Protein AF-A0A0F4K085-F1 (afdb_monomer)

Mean predicted aligned error: 16.05 Å

Organism: NCBI:txid68223

Structure (mmCIF, N/CA/C/O backbone):
data_AF-A0A0F4K085-F1
#
_entry.id   AF-A0A0F4K085-F1
#
loop_
_atom_site.group_PDB
_atom_site.id
_atom_site.type_symbol
_atom_site.label_atom_id
_atom_site.label_alt_id
_atom_site.label_comp_id
_atom_site.label_asym_id
_atom_site.label_entity_id
_atom_site.label_seq_id
_atom_site.pdbx_PDB_ins_code
_atom_site.Cartn_x
_atom_site.Cartn_y
_atom_site.Cartn_z
_atom_site.occupancy
_atom_site.B_iso_or_equiv
_atom_site.auth_seq_id
_atom_site.auth_comp_id
_atom_site.auth_asym_id
_atom_site.auth_atom_id
_atom_site.pdbx_PDB_model_num
ATOM 1 N N . MET A 1 1 ? 5.355 41.081 -6.401 1.00 48.91 1 MET A N 1
ATOM 2 C CA . MET A 1 1 ? 6.122 41.195 -5.142 1.00 48.91 1 MET A CA 1
ATOM 3 C C . MET A 1 1 ? 7.351 40.304 -5.274 1.00 48.91 1 MET A C 1
ATOM 5 O O . MET A 1 1 ? 7.198 39.127 -5.569 1.00 48.91 1 MET A O 1
ATOM 9 N N . LEU A 1 2 ? 8.548 40.893 -5.234 1.00 38.34 2 LEU A N 1
ATOM 10 C CA . LEU A 1 2 ? 9.831 40.279 -5.601 1.00 38.34 2 LEU A CA 1
ATOM 11 C C . LEU A 1 2 ? 10.630 39.901 -4.332 1.00 38.34 2 LEU A C 1
ATOM 13 O O . LEU A 1 2 ? 11.013 40.824 -3.626 1.00 38.34 2 LEU A O 1
ATOM 17 N N . ARG A 1 3 ? 10.930 38.591 -4.164 1.00 45.59 3 ARG A N 1
ATOM 18 C CA . ARG A 1 3 ? 12.106 37.925 -3.509 1.00 45.59 3 ARG A CA 1
ATOM 19 C C . ARG A 1 3 ? 12.462 38.288 -2.039 1.00 45.59 3 ARG A C 1
ATOM 21 O O . ARG A 1 3 ? 11.963 39.293 -1.556 1.00 45.59 3 ARG A O 1
ATOM 28 N N . PRO A 1 4 ? 13.409 37.603 -1.337 1.00 56.31 4 PRO A N 1
ATOM 29 C CA . PRO A 1 4 ? 14.104 36.290 -1.497 1.00 56.31 4 PRO A CA 1
ATOM 30 C C . PRO A 1 4 ? 14.049 35.432 -0.176 1.00 56.31 4 PRO A C 1
ATOM 32 O O . PRO A 1 4 ? 13.356 35.823 0.750 1.00 56.31 4 PRO A O 1
ATOM 35 N N . ILE A 1 5 ? 14.677 34.250 0.010 1.00 56.97 5 ILE A N 1
ATOM 36 C CA . ILE A 1 5 ? 16.060 34.056 0.537 1.00 56.97 5 ILE A CA 1
ATOM 37 C C . ILE A 1 5 ? 16.389 32.542 0.684 1.00 56.97 5 ILE A C 1
ATOM 39 O O . ILE A 1 5 ? 15.721 31.808 1.398 1.00 56.97 5 ILE A O 1
ATOM 43 N N . LEU A 1 6 ? 17.436 32.127 -0.040 1.00 50.03 6 LEU A N 1
ATOM 44 C CA . LEU A 1 6 ? 18.591 31.260 0.290 1.00 50.03 6 LEU A CA 1
ATOM 45 C C . LEU A 1 6 ? 18.493 30.069 1.284 1.00 50.03 6 LEU A C 1
ATOM 47 O O . LEU A 1 6 ? 18.366 30.235 2.488 1.00 50.03 6 LEU A O 1
ATOM 51 N N . ARG A 1 7 ? 18.771 28.883 0.713 1.00 50.78 7 ARG A N 1
ATOM 52 C CA . ARG A 1 7 ? 19.747 27.829 1.094 1.00 50.78 7 ARG A CA 1
ATOM 53 C C . ARG A 1 7 ? 20.295 27.790 2.533 1.00 50.78 7 ARG A C 1
ATOM 55 O O . ARG A 1 7 ? 21.072 28.659 2.913 1.00 50.78 7 ARG A O 1
ATOM 62 N N . ALA A 1 8 ? 20.158 26.625 3.169 1.00 49.69 8 ALA A N 1
ATOM 63 C CA . ALA A 1 8 ? 21.224 26.030 3.978 1.00 49.69 8 ALA A CA 1
ATOM 64 C C . ALA A 1 8 ? 21.134 24.495 3.919 1.00 49.69 8 ALA A C 1
ATOM 66 O O . ALA A 1 8 ? 20.137 23.904 4.318 1.00 49.69 8 ALA A O 1
ATOM 67 N N . ALA A 1 9 ? 22.175 23.870 3.373 1.00 49.97 9 ALA A N 1
ATOM 68 C CA . ALA A 1 9 ? 22.425 22.440 3.474 1.00 49.97 9 ALA A CA 1
ATOM 69 C C . ALA A 1 9 ? 23.279 22.198 4.724 1.00 49.97 9 ALA A C 1
ATOM 71 O O . ALA A 1 9 ? 24.278 22.891 4.916 1.00 49.97 9 ALA A O 1
ATOM 72 N N . ALA A 1 10 ? 22.916 21.214 5.540 1.00 53.06 10 ALA A N 1
ATOM 73 C CA . ALA A 1 10 ? 23.773 20.690 6.594 1.00 53.06 10 ALA A CA 1
ATOM 74 C C . ALA A 1 10 ? 23.769 19.163 6.485 1.00 53.06 10 ALA A C 1
ATOM 76 O O . ALA A 1 10 ? 22.764 18.509 6.747 1.00 53.06 10 ALA A O 1
ATOM 77 N N . VAL A 1 11 ? 24.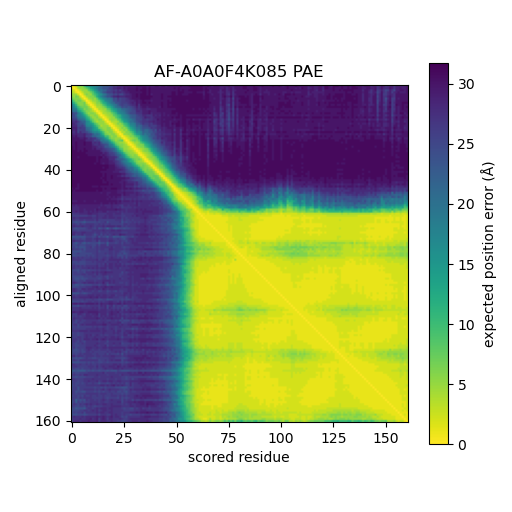889 18.620 6.011 1.00 50.53 11 VAL A N 1
ATOM 78 C CA . VAL A 1 11 ? 25.169 17.185 5.944 1.00 50.53 11 VAL A CA 1
ATOM 79 C C . VAL A 1 11 ? 25.869 16.815 7.245 1.00 50.53 11 VAL A C 1
ATOM 81 O O . VAL A 1 11 ? 27.013 17.207 7.462 1.00 50.53 11 VAL A O 1
ATOM 84 N N . THR A 1 12 ? 25.191 16.073 8.114 1.00 54.72 12 THR A N 1
ATOM 85 C CA . THR A 1 12 ? 25.784 15.486 9.320 1.00 54.72 12 THR A CA 1
ATOM 86 C C . THR A 1 12 ? 26.031 14.005 9.057 1.00 54.72 12 THR A C 1
ATOM 88 O O . THR A 1 12 ? 25.105 13.200 9.048 1.00 54.72 12 THR A O 1
ATOM 91 N N . ALA A 1 13 ? 27.288 13.643 8.808 1.00 52.28 13 ALA A N 1
ATOM 92 C CA . ALA A 1 13 ? 27.724 12.253 8.761 1.00 52.28 13 ALA A CA 1
ATOM 93 C C . ALA A 1 13 ? 27.869 11.730 10.199 1.00 52.28 13 ALA A C 1
ATOM 95 O O . ALA A 1 13 ? 28.740 12.196 10.933 1.00 52.28 13 ALA A O 1
ATOM 96 N N . LEU A 1 14 ? 27.021 10.779 10.606 1.00 51.56 14 LEU A N 1
ATOM 97 C CA . LEU A 1 14 ? 27.187 10.034 11.854 1.00 51.56 14 LEU A CA 1
ATOM 98 C C . LEU A 1 14 ? 27.715 8.630 11.545 1.00 51.56 14 LEU A C 1
ATOM 100 O O . LEU A 1 14 ? 27.090 7.838 10.846 1.00 51.56 14 LEU A O 1
ATOM 104 N N . THR A 1 15 ? 28.893 8.344 12.083 1.00 54.34 15 THR A N 1
ATOM 105 C CA . THR A 1 15 ? 29.555 7.041 12.094 1.00 54.34 15 THR A CA 1
ATOM 106 C C . THR A 1 15 ? 28.810 6.065 13.004 1.00 54.34 15 THR A C 1
ATOM 108 O O . THR A 1 15 ? 28.678 6.336 14.198 1.00 54.34 15 THR A O 1
ATOM 111 N N . ALA A 1 16 ? 28.387 4.914 12.477 1.00 56.53 16 ALA A N 1
ATOM 112 C CA . ALA A 1 16 ? 27.853 3.807 13.269 1.00 56.53 16 ALA A CA 1
ATOM 113 C C . ALA A 1 16 ? 28.888 2.673 13.363 1.00 56.53 16 ALA A C 1
ATOM 115 O O . ALA A 1 16 ? 29.271 2.062 12.367 1.00 56.53 16 ALA A O 1
ATOM 116 N N . THR A 1 17 ? 29.365 2.418 14.579 1.00 57.25 17 THR A N 1
ATOM 117 C CA . THR A 1 17 ? 30.219 1.286 14.955 1.00 57.25 17 THR A CA 1
ATOM 118 C C . THR A 1 17 ? 29.418 -0.017 14.972 1.00 57.25 17 THR A C 1
ATOM 120 O O . THR A 1 17 ? 28.425 -0.123 15.689 1.00 57.25 17 THR A O 1
ATOM 123 N N . LEU A 1 18 ? 29.876 -1.016 14.213 1.00 51.56 18 LEU A N 1
ATOM 124 C CA . LEU A 1 18 ? 29.329 -2.374 14.172 1.00 51.56 18 LEU A CA 1
ATOM 125 C C . LEU A 1 18 ? 29.817 -3.181 15.391 1.00 51.56 18 LEU A C 1
ATOM 127 O O . LEU A 1 18 ? 31.011 -3.449 15.514 1.00 51.56 18 LEU A O 1
ATOM 131 N N . ALA A 1 19 ? 28.902 -3.602 16.265 1.00 57.09 19 ALA A N 1
ATOM 132 C CA . ALA A 1 19 ? 29.153 -4.635 17.269 1.00 57.09 19 ALA A CA 1
ATOM 133 C C . ALA A 1 19 ? 28.419 -5.915 16.846 1.00 57.09 19 ALA A C 1
ATOM 135 O O . ALA A 1 19 ? 27.191 -5.971 16.859 1.00 57.09 19 ALA A O 1
ATOM 136 N N . ALA A 1 20 ? 29.176 -6.932 16.432 1.00 60.66 20 ALA A N 1
ATOM 137 C CA . ALA A 1 20 ? 28.653 -8.255 16.113 1.00 60.66 20 ALA A CA 1
ATOM 138 C C . ALA A 1 20 ? 28.506 -9.075 17.404 1.00 60.66 20 ALA A C 1
ATOM 140 O O . ALA A 1 20 ? 29.500 -9.387 18.058 1.00 60.66 20 ALA A O 1
ATOM 141 N N . LEU A 1 21 ? 27.272 -9.428 17.764 1.00 62.81 21 LEU A N 1
ATOM 142 C CA . LEU A 1 21 ? 26.969 -10.407 18.808 1.00 62.81 21 LEU A CA 1
ATOM 143 C C . LEU A 1 21 ? 26.630 -11.740 18.136 1.00 62.81 21 LEU A C 1
ATOM 145 O O . LEU A 1 21 ? 25.682 -11.850 17.361 1.00 62.81 21 LEU A O 1
ATOM 149 N N . THR A 1 22 ? 27.454 -12.741 18.420 1.00 61.31 22 THR A N 1
ATOM 150 C CA . THR A 1 22 ? 27.335 -14.124 17.967 1.00 61.31 22 THR A CA 1
ATOM 151 C C . THR A 1 22 ? 26.252 -14.852 18.765 1.00 61.31 22 THR A C 1
ATOM 153 O O . THR A 1 22 ? 26.386 -15.048 19.971 1.00 61.31 22 THR A O 1
ATOM 156 N N . VAL A 1 23 ? 25.181 -15.293 18.097 1.00 66.75 23 VAL A N 1
ATOM 157 C CA . VAL A 1 23 ? 24.205 -16.220 18.690 1.00 66.75 23 VAL A CA 1
ATOM 158 C C . VAL A 1 23 ? 24.619 -17.658 18.379 1.00 66.75 23 VAL A C 1
ATOM 160 O O . VAL A 1 23 ? 24.745 -18.068 17.227 1.00 66.75 23 VAL A O 1
ATOM 163 N N . SER A 1 24 ? 24.875 -18.401 19.452 1.00 58.81 24 SER A N 1
ATOM 164 C CA . SER A 1 24 ? 25.146 -19.835 19.481 1.00 58.81 24 SER A CA 1
ATOM 165 C C . SER A 1 24 ? 23.815 -20.582 19.549 1.00 58.81 24 SER A C 1
ATOM 167 O O . SER A 1 24 ? 23.029 -20.340 20.463 1.00 58.81 24 SER A O 1
ATOM 169 N N . CYS A 1 25 ? 23.549 -21.484 1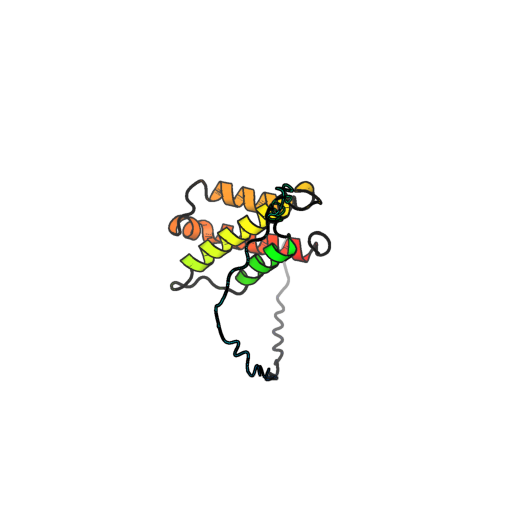8.603 1.00 59.31 25 CYS A N 1
ATOM 170 C CA . CYS A 1 25 ? 22.428 -22.415 18.690 1.00 59.31 25 CYS A CA 1
ATOM 171 C C . CYS A 1 25 ? 22.994 -23.833 18.795 1.00 59.31 25 CYS A C 1
ATOM 173 O O . CYS A 1 25 ? 23.396 -24.441 17.806 1.00 59.31 25 CYS A O 1
ATOM 175 N N . GLY A 1 26 ? 23.084 -24.321 20.031 1.00 47.81 26 GLY A N 1
ATOM 176 C CA . GLY A 1 26 ? 23.231 -25.738 20.319 1.00 47.81 26 GLY A CA 1
ATOM 177 C C . GLY A 1 26 ? 21.849 -26.379 20.388 1.00 47.81 26 GLY A C 1
ATOM 178 O O . GLY A 1 26 ? 20.947 -25.857 21.039 1.00 47.81 26 GLY A O 1
ATOM 179 N N . SER A 1 27 ? 21.674 -27.522 19.737 1.00 57.16 27 SER A N 1
ATOM 180 C CA . SER A 1 27 ? 20.603 -28.466 20.056 1.00 57.16 27 SER A CA 1
ATOM 181 C C . SER A 1 27 ? 21.139 -29.865 19.809 1.00 57.16 27 SER A C 1
ATOM 183 O O . SER A 1 27 ? 21.321 -30.296 18.672 1.00 57.16 27 SER A O 1
ATOM 185 N N . GLY A 1 28 ? 21.498 -30.513 20.913 1.00 42.72 28 GLY A N 1
ATOM 186 C CA . GLY A 1 28 ? 21.851 -31.919 20.954 1.00 42.72 28 GLY A CA 1
ATOM 187 C C . GLY A 1 28 ? 20.602 -32.794 21.029 1.00 42.72 28 GLY A C 1
ATOM 188 O O . GLY A 1 28 ? 19.624 -32.422 21.667 1.00 42.72 28 GLY A O 1
ATOM 189 N N . GLY A 1 29 ? 20.696 -33.950 20.378 1.00 39.22 29 GLY A N 1
ATOM 190 C CA . GLY A 1 29 ? 20.640 -35.236 21.074 1.00 39.22 29 GLY A CA 1
ATOM 191 C C . GLY A 1 29 ? 19.282 -35.781 21.517 1.00 39.22 29 GLY A C 1
ATOM 192 O O . GLY A 1 29 ? 18.733 -35.363 22.529 1.00 39.22 29 GLY A O 1
ATOM 193 N N . ASP A 1 30 ? 18.913 -36.858 20.819 1.00 43.34 30 ASP A N 1
ATOM 194 C CA . ASP A 1 30 ? 18.427 -38.134 21.360 1.00 43.34 30 ASP A CA 1
ATOM 195 C C . ASP A 1 30 ? 16.931 -38.352 21.624 1.00 43.34 30 ASP A C 1
ATOM 197 O O . ASP A 1 30 ? 16.248 -37.628 22.343 1.00 43.34 30 ASP A O 1
ATOM 201 N N . GLY A 1 31 ? 16.452 -39.468 21.066 1.00 42.31 31 GLY A N 1
ATOM 202 C CA . GLY A 1 31 ? 15.118 -40.011 21.288 1.00 42.31 31 GLY A CA 1
ATOM 203 C C . GLY A 1 31 ? 14.852 -41.284 20.485 1.00 42.31 31 GLY A C 1
ATOM 204 O O . GLY A 1 31 ? 13.914 -41.322 19.695 1.00 42.31 31 GLY A O 1
ATOM 205 N N . ASP A 1 32 ? 15.697 -42.304 20.663 1.00 47.00 32 ASP A N 1
ATOM 206 C CA . ASP A 1 32 ? 15.443 -43.687 20.237 1.00 47.00 32 ASP A CA 1
ATOM 207 C C . ASP A 1 32 ? 14.227 -44.262 20.992 1.00 47.00 32 ASP A C 1
ATOM 209 O O . ASP A 1 32 ? 14.072 -44.056 22.198 1.00 47.00 32 ASP A O 1
ATOM 213 N N . GLY A 1 33 ? 13.343 -44.967 20.285 1.00 42.84 33 GLY A N 1
ATOM 214 C CA . GLY A 1 33 ? 12.091 -45.482 20.841 1.00 42.84 33 GLY A CA 1
ATOM 215 C C . GLY A 1 33 ? 11.553 -46.659 20.038 1.00 42.84 33 GLY A C 1
ATOM 216 O O . GLY A 1 33 ? 10.693 -46.502 19.173 1.00 42.84 33 GLY A O 1
ATOM 217 N N . GLY A 1 34 ? 12.102 -47.842 20.316 1.00 37.94 34 GLY A N 1
ATOM 218 C CA . GLY A 1 34 ? 11.864 -49.101 19.613 1.00 37.94 34 GLY A CA 1
ATOM 219 C C . GLY A 1 34 ? 10.400 -49.537 19.456 1.00 37.94 34 GLY A C 1
ATOM 220 O O . GLY A 1 34 ? 9.601 -49.534 20.391 1.00 37.94 34 GLY A O 1
ATOM 221 N N . HIS A 1 35 ? 10.084 -50.021 18.254 1.00 37.88 35 HIS A N 1
ATOM 222 C CA . HIS A 1 35 ? 8.857 -50.744 17.930 1.00 37.88 35 HIS A CA 1
ATOM 223 C C . HIS A 1 35 ? 8.985 -52.236 18.284 1.00 37.88 35 HIS A C 1
ATOM 225 O O . HIS A 1 35 ? 9.834 -52.947 17.746 1.00 37.88 35 HIS A O 1
ATOM 231 N N . ARG A 1 36 ? 8.071 -52.745 19.117 1.00 48.31 36 ARG A N 1
ATOM 232 C CA . ARG A 1 36 ? 7.796 -54.183 19.284 1.00 48.31 36 ARG A CA 1
ATOM 233 C C . ARG A 1 36 ? 6.278 -54.403 19.233 1.00 48.31 36 ARG A C 1
ATOM 235 O O . ARG A 1 36 ? 5.590 -53.852 20.087 1.00 48.31 36 ARG A O 1
ATOM 242 N N . PRO A 1 37 ? 5.731 -55.205 18.298 1.00 54.94 37 PRO A N 1
ATOM 243 C CA . PRO A 1 37 ? 4.305 -55.512 18.281 1.00 54.94 37 PRO A CA 1
ATOM 244 C C . PRO A 1 37 ? 4.019 -56.943 18.765 1.00 54.94 37 PRO A C 1
ATOM 246 O O . PRO A 1 37 ? 4.602 -57.904 18.263 1.00 54.94 37 PRO A O 1
ATOM 249 N N . LYS A 1 38 ? 3.098 -57.080 19.729 1.00 40.56 38 LYS A N 1
ATOM 250 C CA . LYS A 1 38 ? 2.223 -58.245 20.025 1.00 40.56 38 LYS A CA 1
ATOM 251 C C . LYS A 1 38 ? 1.505 -57.968 21.357 1.00 40.56 38 LYS A C 1
ATOM 253 O O . LYS A 1 38 ? 2.123 -57.403 22.243 1.00 40.56 38 LYS A O 1
ATOM 258 N N . ALA A 1 39 ? 0.264 -58.355 21.625 1.00 37.53 39 ALA A N 1
ATOM 259 C CA . ALA A 1 39 ? -0.705 -59.191 20.932 1.00 37.53 39 ALA A CA 1
ATOM 260 C C . ALA A 1 39 ? -2.122 -58.819 21.423 1.00 37.53 39 ALA A C 1
ATOM 262 O O . ALA A 1 39 ? -2.281 -58.160 22.447 1.00 37.53 39 ALA A O 1
ATOM 263 N N . ALA A 1 40 ? -3.123 -59.278 20.674 1.00 45.41 40 ALA A N 1
ATOM 264 C CA . ALA A 1 40 ? -4.552 -59.092 20.889 1.00 45.41 40 ALA A CA 1
ATOM 265 C C . ALA A 1 40 ? -5.070 -59.547 22.266 1.00 45.41 40 ALA A C 1
ATOM 267 O O . ALA A 1 40 ? -4.721 -60.624 22.747 1.00 45.41 40 ALA A O 1
ATOM 268 N N . ALA A 1 41 ? -6.028 -58.789 22.798 1.00 40.31 41 ALA A N 1
ATOM 269 C CA . ALA A 1 41 ? -7.082 -59.299 23.664 1.00 40.31 41 ALA A CA 1
ATOM 270 C C . ALA A 1 41 ? -8.386 -58.578 23.297 1.00 40.31 41 ALA A C 1
ATOM 272 O O . ALA A 1 41 ? -8.491 -57.358 23.401 1.00 40.31 41 ALA A O 1
ATOM 273 N N . ALA A 1 42 ? -9.350 -59.349 22.800 1.00 46.72 42 ALA A N 1
ATOM 274 C CA . ALA A 1 42 ? -10.701 -58.893 22.531 1.00 46.72 42 ALA A CA 1
ATOM 275 C C . ALA A 1 42 ? -11.418 -58.619 23.859 1.00 46.72 42 ALA A C 1
ATOM 277 O O . ALA A 1 42 ? -11.519 -59.507 24.704 1.00 46.72 42 ALA A O 1
ATOM 278 N N . ALA A 1 43 ? -11.941 -57.407 24.016 1.00 44.94 43 ALA A N 1
ATOM 279 C CA . ALA A 1 43 ? -12.904 -57.068 25.049 1.00 44.94 43 ALA A CA 1
ATOM 280 C C . ALA A 1 43 ? -14.071 -56.345 24.373 1.00 44.94 43 ALA A C 1
ATOM 282 O O . ALA A 1 43 ? -13.877 -55.345 23.683 1.00 44.94 43 ALA A O 1
ATOM 283 N N . LEU A 1 44 ? -15.274 -56.904 24.527 1.00 49.59 44 LEU A N 1
ATOM 284 C CA . LEU A 1 44 ? -16.525 -56.274 24.123 1.00 49.59 44 LEU A CA 1
ATOM 285 C C . LEU A 1 44 ? -16.640 -54.903 24.800 1.00 49.59 44 LEU A C 1
ATOM 287 O O . LEU A 1 44 ? -16.731 -54.831 26.024 1.00 49.59 44 LEU A O 1
ATOM 291 N N . ALA A 1 45 ? -16.678 -53.837 24.005 1.00 46.78 45 ALA A N 1
ATOM 292 C CA . ALA A 1 45 ? -17.024 -52.502 24.464 1.00 46.78 45 ALA A CA 1
ATOM 293 C C . ALA A 1 45 ? -18.328 -52.086 23.782 1.00 46.78 45 ALA A C 1
ATOM 295 O O . ALA A 1 45 ? -18.417 -52.013 22.556 1.00 46.78 45 ALA A O 1
ATOM 296 N N . ALA A 1 46 ? -19.352 -51.871 24.604 1.00 50.44 46 ALA A N 1
ATOM 297 C CA . ALA A 1 46 ? -20.587 -51.220 24.213 1.00 50.44 46 ALA A CA 1
ATOM 298 C C . ALA A 1 46 ? -20.264 -49.908 23.484 1.00 50.44 46 ALA A C 1
ATOM 300 O O . ALA A 1 46 ? -19.431 -49.132 23.952 1.00 50.44 46 ALA A O 1
ATOM 301 N N . SER A 1 47 ? -20.914 -49.675 22.344 1.00 45.22 47 SER A N 1
ATOM 302 C CA . SER A 1 47 ? -20.799 -48.440 21.572 1.00 45.22 47 SER A CA 1
ATOM 303 C C . SER A 1 47 ? -21.367 -47.266 22.371 1.00 45.22 47 SER A C 1
ATOM 305 O O . SER A 1 47 ? -22.526 -46.889 22.218 1.00 45.22 47 SER A O 1
ATOM 307 N N . ALA A 1 48 ? -20.546 -46.694 23.245 1.00 56.25 48 ALA A N 1
ATOM 308 C CA . ALA A 1 48 ? -20.659 -45.292 23.587 1.00 56.25 48 ALA A CA 1
ATOM 309 C C . ALA A 1 48 ? -20.217 -44.522 22.340 1.00 56.25 48 ALA A C 1
ATOM 311 O O . ALA A 1 48 ? -19.093 -44.691 21.870 1.00 56.25 48 ALA A O 1
ATOM 312 N N . SER A 1 49 ? -21.126 -43.742 21.759 1.00 56.16 49 SER A N 1
ATOM 313 C CA . SER A 1 49 ? -20.771 -42.758 20.743 1.00 56.16 49 SER A CA 1
ATOM 314 C C . SER A 1 49 ? -19.802 -41.768 21.380 1.00 56.16 49 SER A C 1
ATOM 316 O O . SER A 1 49 ? -20.220 -40.868 22.106 1.00 56.16 49 SER A O 1
ATOM 318 N N . ASP A 1 50 ? -18.510 -41.982 21.153 1.00 58.16 50 ASP A N 1
ATOM 319 C CA . ASP A 1 50 ? -17.474 -41.000 21.442 1.00 58.16 50 ASP A CA 1
ATOM 320 C C . ASP A 1 50 ? -17.857 -39.706 20.699 1.00 58.16 50 ASP A C 1
ATOM 322 O O . ASP A 1 50 ? -18.168 -39.769 19.499 1.00 58.16 50 ASP A O 1
ATOM 326 N N . PRO A 1 51 ? -17.920 -38.540 21.363 1.00 63.59 51 PRO A N 1
ATOM 327 C CA . PRO A 1 51 ? -18.051 -37.287 20.646 1.00 63.59 51 PRO A CA 1
ATOM 328 C C . PRO A 1 51 ? -16.838 -37.173 19.723 1.00 63.59 51 PRO A C 1
ATOM 330 O O . PRO A 1 51 ? -15.699 -37.136 20.185 1.00 63.59 51 PRO A O 1
ATOM 333 N N . GLY A 1 52 ? -17.085 -37.166 18.410 1.00 72.75 52 GLY A N 1
ATOM 334 C CA . GLY A 1 52 ? -16.026 -37.007 17.419 1.00 72.75 52 GLY A CA 1
ATOM 335 C C . GLY A 1 52 ? -15.157 -35.779 17.729 1.00 72.75 52 GLY A C 1
ATOM 336 O O . GLY A 1 52 ? -15.648 -34.829 18.349 1.00 72.75 52 GLY A O 1
ATOM 337 N N . PRO A 1 53 ? -13.873 -35.790 17.326 1.00 74.19 53 PRO A N 1
ATOM 338 C CA . PRO A 1 53 ? -12.950 -34.702 17.619 1.00 74.19 53 PRO A CA 1
ATOM 339 C C . PRO A 1 53 ? -13.570 -33.351 17.239 1.00 74.19 53 PRO A C 1
ATOM 341 O O . PRO A 1 53 ? -14.220 -33.258 16.190 1.00 74.19 53 PRO A O 1
ATOM 344 N N . PRO A 1 54 ? -13.408 -32.315 18.085 1.00 75.75 54 PRO A N 1
ATOM 345 C CA . PRO A 1 54 ? -13.996 -31.015 17.817 1.00 75.75 54 PRO A CA 1
ATOM 346 C C . PRO A 1 54 ? -13.521 -30.511 16.449 1.00 75.75 54 PRO A C 1
ATOM 348 O O . PRO A 1 54 ? -12.378 -30.779 16.060 1.00 75.75 54 PRO A O 1
ATOM 351 N N . PRO A 1 55 ? -14.384 -29.798 15.706 1.00 75.75 55 PRO A N 1
ATOM 352 C CA . PRO A 1 55 ? -13.998 -29.231 14.425 1.00 75.75 55 PRO A CA 1
ATOM 353 C C . PRO A 1 55 ? -12.739 -28.380 14.604 1.00 75.75 55 PRO A C 1
ATOM 355 O O . PRO A 1 55 ? -12.604 -27.655 15.595 1.00 75.75 55 PRO A O 1
ATOM 358 N N . ALA A 1 56 ? -11.813 -28.492 13.648 1.00 77.69 56 ALA A N 1
ATOM 359 C CA . ALA A 1 56 ? -10.613 -27.671 13.647 1.00 77.69 56 ALA A CA 1
ATOM 360 C C . ALA A 1 56 ? -11.020 -26.188 13.723 1.00 77.69 56 ALA A C 1
ATOM 362 O O . ALA A 1 56 ? -11.977 -25.791 13.048 1.00 77.69 56 ALA A O 1
ATOM 363 N N . PRO A 1 57 ? -10.339 -25.374 14.547 1.00 69.88 57 PRO A N 1
ATOM 364 C CA . PRO A 1 57 ? -10.659 -23.962 14.653 1.00 69.88 57 PRO A CA 1
ATOM 365 C C . PRO A 1 57 ? -10.559 -23.310 13.274 1.00 69.88 57 PRO A C 1
ATOM 367 O O . PRO A 1 57 ? -9.582 -23.514 12.548 1.00 69.88 57 PRO A O 1
ATOM 370 N N . SER A 1 58 ? -11.580 -22.531 12.914 1.00 72.56 58 SER A N 1
ATOM 371 C CA . SER A 1 58 ? -11.555 -21.731 11.693 1.00 72.56 58 SER A CA 1
ATOM 372 C C . SER A 1 58 ? -10.334 -20.804 11.711 1.00 72.56 58 SER A C 1
ATOM 374 O O . SER A 1 58 ? -10.005 -20.273 12.779 1.00 72.56 58 SER A O 1
ATOM 376 N N . PRO A 1 59 ? -9.665 -20.582 10.565 1.00 75.88 59 PRO A N 1
ATOM 377 C CA . PRO A 1 59 ? -8.566 -19.632 10.491 1.00 75.88 59 PRO A CA 1
ATOM 378 C C . PRO A 1 59 ? -9.044 -18.270 10.990 1.00 75.88 59 PRO A C 1
ATOM 380 O O . PRO A 1 59 ? -10.033 -17.735 10.486 1.00 75.88 59 PRO A O 1
ATOM 383 N N . GLN A 1 60 ? -8.371 -17.736 12.005 1.00 80.06 60 GLN A N 1
ATOM 384 C CA . GLN A 1 60 ? -8.660 -16.389 12.480 1.00 80.06 60 GLN A CA 1
ATOM 385 C C . GLN A 1 60 ? -8.169 -15.374 11.440 1.00 80.06 60 GLN A C 1
ATOM 387 O O . GLN A 1 60 ? -7.140 -15.625 10.801 1.00 80.06 60 GLN A O 1
ATOM 392 N N . PRO A 1 61 ? -8.859 -14.234 11.272 1.00 87.31 61 PRO A N 1
ATOM 393 C CA . PRO A 1 61 ? -8.335 -13.137 10.474 1.00 87.31 61 PRO A CA 1
ATOM 394 C C . PRO A 1 61 ? -6.950 -12.698 10.966 1.00 87.31 61 PRO A C 1
ATOM 396 O O . PRO A 1 61 ? -6.670 -12.691 12.167 1.00 87.31 61 PRO A O 1
ATOM 399 N N . GLU A 1 62 ? -6.082 -12.336 10.025 1.00 95.00 62 GLU A N 1
ATOM 400 C CA . GLU A 1 62 ? -4.769 -11.767 10.325 1.00 95.00 62 GLU A CA 1
ATOM 401 C C . GLU A 1 62 ? -4.917 -10.417 11.033 1.00 95.00 62 GLU A C 1
ATOM 403 O O . GLU A 1 62 ? -5.776 -9.608 10.681 1.00 95.00 62 GLU A O 1
ATOM 408 N N . LYS A 1 63 ? -4.068 -10.164 12.033 1.00 96.75 63 LYS A N 1
ATOM 409 C CA . LYS A 1 63 ? -4.049 -8.882 12.741 1.00 96.75 63 LYS A CA 1
ATOM 410 C C . LYS A 1 63 ? -3.435 -7.801 11.860 1.00 96.75 63 LYS A C 1
ATOM 412 O O . LYS A 1 63 ? -2.424 -8.043 11.203 1.00 96.75 63 LYS A O 1
ATOM 417 N N . VAL A 1 64 ? -3.964 -6.580 11.951 1.00 97.94 64 VAL A N 1
ATOM 418 C CA . VAL A 1 64 ? -3.454 -5.420 11.198 1.00 97.94 64 VAL A CA 1
ATOM 419 C C . VAL A 1 64 ? -1.963 -5.192 11.445 1.00 97.94 64 VAL A C 1
ATOM 421 O O . VAL A 1 64 ? -1.222 -4.966 10.497 1.00 97.94 64 VAL A O 1
ATOM 424 N N . ARG A 1 65 ? -1.486 -5.338 12.688 1.00 98.12 65 ARG A N 1
ATOM 425 C CA . ARG A 1 65 ? -0.053 -5.247 13.015 1.00 98.12 65 ARG A CA 1
ATOM 426 C C . ARG A 1 65 ? 0.828 -6.183 12.194 1.00 98.12 65 ARG A C 1
ATOM 428 O O . ARG A 1 65 ? 1.919 -5.797 11.784 1.00 98.12 65 ARG A O 1
ATOM 435 N N . ASP A 1 66 ? 0.380 -7.419 12.014 1.00 98.19 66 ASP A N 1
ATOM 436 C CA . ASP A 1 66 ? 1.186 -8.461 11.389 1.00 98.19 66 ASP A CA 1
ATOM 437 C C . ASP A 1 66 ? 1.183 -8.259 9.860 1.00 98.19 66 ASP A C 1
ATOM 439 O O . ASP A 1 66 ? 2.240 -8.317 9.231 1.00 98.19 66 ASP A O 1
ATOM 443 N N . ALA A 1 67 ? 0.038 -7.866 9.285 1.00 98.31 67 ALA A N 1
ATOM 444 C CA . ALA A 1 67 ? -0.044 -7.409 7.896 1.00 98.31 67 ALA A CA 1
ATOM 445 C C . ALA A 1 67 ? 0.820 -6.157 7.647 1.00 98.31 67 ALA A C 1
ATOM 447 O O . ALA A 1 67 ? 1.511 -6.058 6.632 1.00 98.31 67 ALA A O 1
ATOM 448 N N . PHE A 1 68 ? 0.845 -5.224 8.602 1.00 98.50 68 PHE A N 1
ATOM 449 C CA . PHE A 1 68 ? 1.640 -4.008 8.495 1.00 98.50 68 PHE A CA 1
ATOM 450 C C . PHE A 1 68 ? 3.137 -4.309 8.503 1.00 98.50 68 PHE A C 1
ATOM 452 O O . PHE A 1 68 ? 3.879 -3.736 7.709 1.00 98.50 68 PHE A O 1
ATOM 459 N N . ALA A 1 69 ? 3.581 -5.261 9.327 1.00 98.25 69 ALA A N 1
ATOM 460 C CA . ALA A 1 69 ? 4.961 -5.737 9.303 1.00 98.25 69 ALA A CA 1
ATOM 461 C C . ALA A 1 69 ? 5.355 -6.315 7.929 1.00 98.25 69 ALA A C 1
ATOM 463 O O . ALA A 1 69 ? 6.476 -6.088 7.469 1.00 98.25 69 ALA A O 1
ATOM 464 N N . GLY A 1 70 ? 4.432 -7.004 7.248 1.00 98.25 70 GLY A N 1
ATOM 465 C CA . GLY A 1 70 ? 4.615 -7.468 5.870 1.00 98.25 70 GLY A CA 1
ATOM 466 C C . GLY A 1 70 ? 4.847 -6.319 4.885 1.00 98.25 70 GLY A C 1
ATOM 467 O O . GLY A 1 70 ? 5.830 -6.337 4.141 1.00 98.25 70 GLY A O 1
ATOM 468 N N . LEU A 1 71 ? 4.016 -5.273 4.948 1.00 98.44 71 LEU A N 1
ATOM 469 C CA . LEU A 1 71 ? 4.176 -4.073 4.120 1.00 98.44 71 LEU A CA 1
ATOM 470 C C . LEU A 1 71 ? 5.503 -3.349 4.405 1.00 98.44 71 LEU A C 1
ATOM 472 O O . LEU A 1 71 ? 6.223 -2.994 3.469 1.00 98.44 71 LEU A O 1
ATOM 476 N N . GLN A 1 72 ? 5.865 -3.185 5.683 1.00 98.38 72 GLN A N 1
ATOM 477 C CA . GLN A 1 72 ? 7.131 -2.566 6.104 1.00 98.38 72 GLN A CA 1
ATOM 478 C C . GLN A 1 72 ? 8.349 -3.302 5.537 1.00 98.38 72 GLN A C 1
ATOM 480 O O . GLN A 1 72 ? 9.317 -2.664 5.130 1.00 98.38 72 GLN A O 1
ATOM 485 N N . ALA A 1 73 ? 8.285 -4.632 5.427 1.00 98.25 73 ALA A N 1
ATOM 486 C CA . ALA A 1 73 ? 9.366 -5.445 4.874 1.00 98.25 73 ALA A CA 1
ATOM 487 C C . ALA A 1 73 ? 9.663 -5.175 3.387 1.00 98.25 73 ALA A C 1
ATOM 489 O O . ALA A 1 73 ? 10.591 -5.769 2.844 1.00 98.25 73 ALA A O 1
ATOM 490 N N . THR A 1 74 ? 8.883 -4.318 2.723 1.00 98.12 74 THR A N 1
ATOM 491 C CA . THR A 1 74 ? 9.103 -3.905 1.332 1.00 98.12 74 THR A CA 1
ATOM 492 C C . THR A 1 74 ? 9.667 -2.487 1.194 1.00 98.12 74 THR A C 1
ATOM 494 O O . THR A 1 74 ? 9.993 -2.091 0.078 1.00 98.12 74 THR A O 1
ATOM 497 N N . LEU A 1 75 ? 9.761 -1.698 2.274 1.00 96.19 75 LEU A N 1
ATOM 498 C CA . LEU A 1 75 ? 10.118 -0.271 2.200 1.00 96.19 75 LEU A CA 1
ATOM 499 C C . LEU A 1 75 ? 11.576 -0.028 1.806 1.00 96.19 75 LEU A C 1
ATOM 501 O O . LEU A 1 75 ? 11.845 0.869 1.010 1.00 96.19 75 LEU A O 1
ATOM 505 N N . ASP A 1 76 ? 12.490 -0.851 2.319 1.00 93.31 76 ASP A N 1
ATOM 506 C CA . ASP A 1 76 ? 13.928 -0.738 2.040 1.00 93.31 76 ASP A CA 1
ATOM 507 C C . ASP A 1 76 ? 14.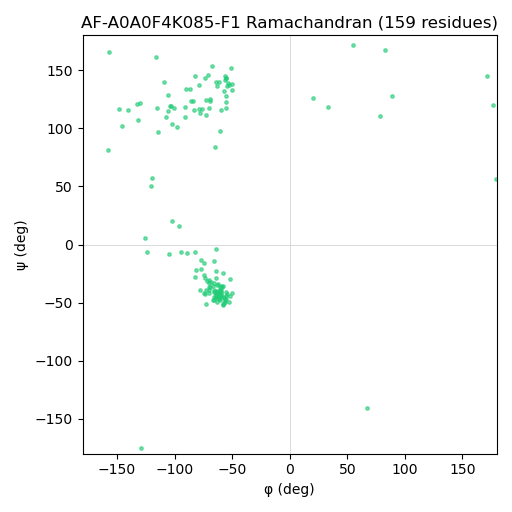336 -1.404 0.713 1.00 93.31 76 ASP A C 1
ATOM 509 O O . ASP A 1 76 ? 15.478 -1.276 0.259 1.00 93.31 76 ASP A O 1
ATOM 513 N N . ASP A 1 77 ? 13.405 -2.104 0.060 1.00 94.12 77 ASP A N 1
ATOM 514 C CA . ASP A 1 77 ? 13.647 -2.736 -1.228 1.00 94.12 77 ASP A CA 1
ATOM 515 C C . ASP A 1 77 ? 13.570 -1.705 -2.363 1.00 94.12 77 ASP A C 1
ATOM 517 O O . ASP A 1 77 ? 12.654 -0.884 -2.456 1.00 94.12 77 ASP A O 1
ATOM 521 N N . SER A 1 78 ? 14.516 -1.795 -3.300 1.00 93.06 78 SER A N 1
ATOM 522 C CA . SER A 1 78 ? 14.532 -0.973 -4.511 1.00 93.06 78 SER A CA 1
ATOM 523 C C . SER A 1 78 ? 14.217 -1.802 -5.754 1.00 93.06 78 SER A C 1
ATOM 525 O O . SER A 1 78 ? 14.673 -2.938 -5.916 1.00 93.06 78 SER A O 1
ATOM 527 N N . CYS A 1 79 ? 13.434 -1.214 -6.660 1.00 95.00 79 CYS A N 1
ATOM 528 C CA . CYS A 1 79 ? 13.176 -1.782 -7.979 1.00 95.00 79 CYS A CA 1
ATOM 529 C C . CYS A 1 79 ? 14.433 -1.629 -8.854 1.00 95.00 79 CYS A C 1
ATOM 531 O O . CYS A 1 79 ? 14.809 -0.532 -9.263 1.00 95.00 79 CYS A O 1
ATOM 533 N N . THR A 1 80 ? 15.067 -2.756 -9.164 1.00 96.00 80 THR A N 1
ATOM 534 C CA . THR A 1 80 ? 16.176 -2.895 -10.117 1.00 96.00 80 THR A CA 1
ATOM 535 C C . THR A 1 80 ? 15.739 -3.783 -11.284 1.00 96.00 80 THR A C 1
ATOM 537 O O . THR A 1 80 ? 14.803 -4.574 -11.127 1.00 96.00 80 THR A O 1
ATOM 540 N N . PRO A 1 81 ? 16.422 -3.757 -12.444 1.00 95.44 81 PRO A N 1
ATOM 541 C CA . PRO A 1 81 ? 16.064 -4.634 -13.560 1.00 95.44 81 PRO A CA 1
ATOM 542 C C . PRO A 1 81 ? 15.956 -6.126 -13.192 1.00 95.44 81 PRO A C 1
ATOM 544 O O . PRO A 1 81 ? 15.157 -6.837 -13.794 1.00 95.44 81 PRO A O 1
ATOM 547 N N . ALA A 1 82 ? 16.713 -6.597 -12.193 1.00 95.31 82 ALA A N 1
ATOM 548 C CA . ALA A 1 82 ? 16.738 -8.001 -11.783 1.00 95.31 82 ALA A CA 1
ATOM 549 C C . ALA A 1 82 ? 15.591 -8.416 -10.840 1.00 95.31 82 ALA A C 1
ATOM 551 O O . ALA A 1 82 ? 15.205 -9.581 -10.843 1.00 95.31 82 ALA A O 1
ATOM 552 N N . ASN A 1 83 ? 15.045 -7.500 -10.032 1.00 96.75 83 ASN A N 1
ATOM 553 C CA . ASN A 1 83 ? 14.075 -7.827 -8.972 1.00 96.75 83 ASN A CA 1
ATOM 554 C C . ASN A 1 83 ? 12.747 -7.059 -9.077 1.00 96.75 83 ASN A C 1
ATOM 556 O O . ASN A 1 83 ? 11.827 -7.352 -8.319 1.00 96.75 83 ASN A O 1
ATOM 560 N N . CYS A 1 84 ? 12.616 -6.094 -9.992 1.00 97.56 84 CYS A N 1
ATOM 561 C CA . CYS A 1 84 ? 11.482 -5.173 -9.969 1.00 97.56 84 CYS A CA 1
ATOM 562 C C . CYS A 1 84 ? 10.130 -5.876 -10.134 1.00 97.56 84 CYS A C 1
ATOM 564 O O . CYS A 1 84 ? 9.182 -5.553 -9.432 1.00 97.56 84 CYS A O 1
ATOM 566 N N . ALA A 1 85 ? 10.045 -6.885 -11.008 1.00 97.50 85 ALA A N 1
ATOM 567 C CA . ALA A 1 85 ? 8.816 -7.661 -11.178 1.00 97.50 85 ALA A CA 1
ATOM 568 C C . ALA A 1 85 ? 8.374 -8.348 -9.874 1.00 97.50 85 ALA A C 1
ATOM 570 O O . ALA A 1 85 ? 7.194 -8.324 -9.536 1.00 97.50 85 ALA A O 1
ATOM 571 N N . PHE A 1 86 ? 9.329 -8.917 -9.134 1.00 97.81 86 PHE A N 1
ATOM 572 C CA . PHE A 1 86 ? 9.072 -9.542 -7.840 1.00 97.81 86 PHE A CA 1
ATOM 573 C C . PHE A 1 86 ? 8.647 -8.506 -6.796 1.00 97.81 86 PHE A C 1
ATOM 575 O O . PHE A 1 86 ? 7.641 -8.705 -6.123 1.00 97.81 86 PHE A O 1
ATOM 582 N N . LEU A 1 87 ? 9.373 -7.388 -6.692 1.00 98.44 87 LEU A N 1
ATOM 583 C CA . LEU A 1 87 ? 9.063 -6.339 -5.722 1.00 98.44 87 LEU A CA 1
ATOM 584 C C . LEU A 1 87 ? 7.677 -5.729 -5.959 1.00 98.44 87 LEU A C 1
ATOM 586 O O . LEU A 1 87 ? 6.923 -5.561 -5.010 1.00 98.44 87 LEU A O 1
ATOM 590 N N . LEU A 1 88 ? 7.319 -5.427 -7.209 1.00 98.62 88 LEU A N 1
ATOM 591 C CA . LEU A 1 88 ? 6.014 -4.844 -7.531 1.00 98.62 88 LEU A CA 1
ATOM 592 C C . LEU A 1 88 ? 4.862 -5.796 -7.203 1.00 98.62 88 LEU A C 1
ATOM 594 O O . LEU A 1 88 ? 3.874 -5.364 -6.614 1.00 98.62 88 LEU A O 1
ATOM 598 N N . GLY A 1 89 ? 5.007 -7.084 -7.533 1.00 98.38 89 GLY A N 1
ATOM 599 C CA . GLY A 1 89 ? 4.038 -8.105 -7.131 1.00 98.38 89 GLY A CA 1
ATOM 600 C C . GLY A 1 89 ? 3.925 -8.205 -5.610 1.00 98.38 89 GLY A C 1
ATOM 601 O O . GLY A 1 89 ? 2.826 -8.177 -5.070 1.00 98.38 89 GLY A O 1
ATOM 602 N N . ARG A 1 90 ? 5.063 -8.211 -4.904 1.00 98.38 90 ARG A N 1
ATOM 603 C CA . ARG A 1 90 ? 5.085 -8.253 -3.440 1.00 98.38 90 ARG A CA 1
ATOM 604 C C . ARG A 1 90 ? 4.403 -7.038 -2.812 1.00 98.38 90 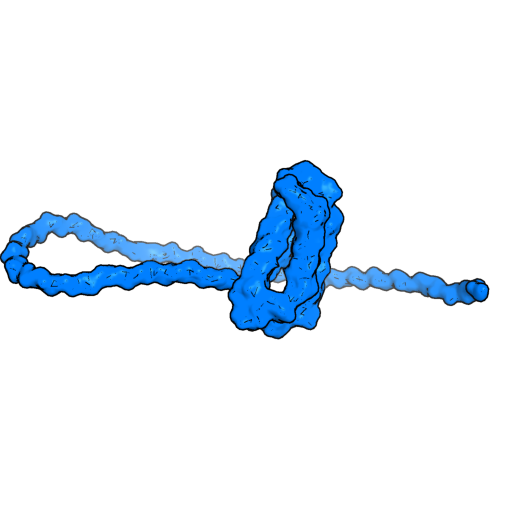ARG A C 1
ATOM 606 O O . ARG A 1 90 ? 3.590 -7.214 -1.918 1.00 98.38 90 ARG A O 1
ATOM 613 N N . VAL A 1 91 ? 4.694 -5.820 -3.271 1.00 98.69 91 VAL A N 1
ATOM 614 C CA . VAL A 1 91 ? 4.050 -4.603 -2.744 1.00 98.69 91 VAL A CA 1
ATOM 615 C C . VAL A 1 91 ? 2.542 -4.643 -2.964 1.00 98.69 91 VAL A C 1
ATOM 617 O O . VAL A 1 91 ? 1.794 -4.368 -2.032 1.00 98.69 91 VAL A O 1
ATOM 620 N N . HIS A 1 92 ? 2.093 -5.033 -4.157 1.00 98.69 92 HIS A N 1
ATOM 621 C CA . HIS A 1 92 ? 0.671 -5.218 -4.442 1.00 98.69 92 HIS A CA 1
ATOM 622 C C . HIS A 1 92 ? 0.018 -6.222 -3.474 1.00 98.69 92 HIS A C 1
ATOM 624 O O . HIS A 1 92 ? -1.016 -5.932 -2.871 1.00 98.69 92 HIS A O 1
ATOM 630 N N . ASP A 1 93 ? 0.648 -7.377 -3.259 1.00 98.69 93 ASP A N 1
ATOM 631 C CA . ASP A 1 93 ? 0.119 -8.415 -2.373 1.00 98.69 93 ASP A CA 1
ATOM 632 C C . ASP A 1 93 ? 0.061 -7.970 -0.904 1.00 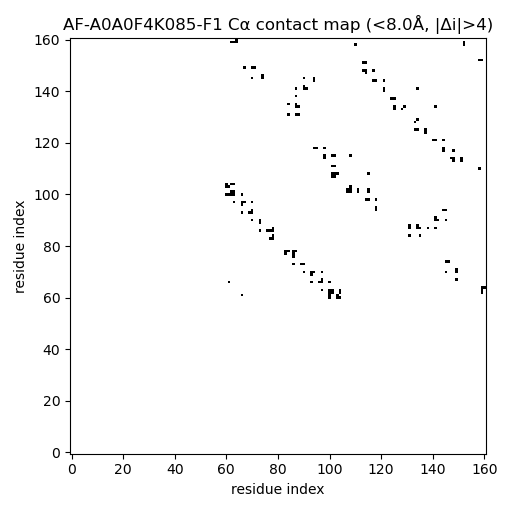98.69 93 ASP A C 1
ATOM 634 O O . ASP A 1 93 ? -0.935 -8.236 -0.224 1.00 98.69 93 ASP A O 1
ATOM 638 N N . GLU A 1 94 ? 1.087 -7.268 -0.414 1.00 98.81 94 GLU A N 1
ATOM 639 C CA . GLU A 1 94 ? 1.121 -6.742 0.956 1.00 98.81 94 GLU A CA 1
ATOM 640 C C . GLU A 1 94 ? 0.102 -5.612 1.167 1.00 98.81 94 GLU A C 1
ATOM 642 O O . GLU A 1 94 ? -0.557 -5.563 2.207 1.00 98.81 94 GLU A O 1
ATOM 647 N N . LEU A 1 95 ? -0.115 -4.749 0.168 1.00 98.81 95 LEU A N 1
ATOM 648 C CA . LEU A 1 95 ? -1.177 -3.736 0.196 1.00 98.81 95 LEU A CA 1
ATOM 649 C C . LEU A 1 95 ? -2.565 -4.380 0.325 1.00 98.81 95 LEU A C 1
ATOM 651 O O . LEU A 1 95 ? -3.379 -3.970 1.153 1.00 98.81 95 LEU A O 1
ATOM 655 N N . HIS A 1 96 ? -2.828 -5.454 -0.417 1.00 98.69 96 HIS A N 1
ATOM 656 C CA . HIS A 1 96 ? -4.091 -6.180 -0.292 1.00 98.69 96 HIS A CA 1
ATOM 657 C C . HIS A 1 96 ? -4.194 -7.026 0.977 1.00 98.69 96 HIS A C 1
ATOM 659 O O . HIS A 1 96 ? -5.297 -7.263 1.478 1.00 98.69 96 HIS A O 1
ATOM 665 N N . ARG A 1 97 ? -3.072 -7.511 1.515 1.00 98.62 97 ARG A N 1
ATOM 666 C CA . ARG A 1 97 ? -3.046 -8.145 2.836 1.00 98.62 97 ARG A CA 1
ATOM 667 C C . ARG A 1 97 ? -3.452 -7.139 3.910 1.00 98.62 97 ARG A C 1
ATOM 669 O O . ARG A 1 97 ? -4.314 -7.459 4.726 1.00 98.62 97 ARG A O 1
ATOM 676 N N . MET A 1 98 ? -2.913 -5.924 3.842 1.00 98.56 98 MET A N 1
ATOM 677 C CA . MET A 1 98 ? -3.314 -4.806 4.690 1.00 98.56 98 MET A CA 1
ATOM 678 C C . MET A 1 98 ? -4.807 -4.500 4.566 1.00 98.56 98 MET A C 1
ATOM 680 O O . MET A 1 98 ? -5.496 -4.468 5.583 1.00 98.56 98 MET A O 1
ATOM 684 N N . ASP A 1 99 ? -5.334 -4.348 3.348 1.00 98.62 99 ASP A N 1
ATOM 685 C CA . ASP A 1 99 ? -6.765 -4.096 3.118 1.00 98.62 99 ASP A CA 1
ATOM 686 C C . ASP A 1 99 ? -7.663 -5.127 3.818 1.00 98.62 99 ASP A C 1
ATOM 688 O O . ASP A 1 99 ? -8.592 -4.776 4.551 1.00 98.62 99 ASP A O 1
ATOM 692 N N . ARG A 1 100 ? -7.355 -6.417 3.635 1.00 98.56 100 ARG A N 1
ATOM 693 C CA . ARG A 1 100 ? -8.115 -7.511 4.250 1.00 98.56 100 ARG A CA 1
ATOM 694 C C . ARG A 1 100 ? -8.030 -7.479 5.771 1.00 98.56 100 ARG A C 1
ATOM 696 O O . ARG A 1 100 ? -9.060 -7.648 6.420 1.00 98.56 100 ARG A O 1
ATOM 703 N N . ALA A 1 101 ? -6.841 -7.263 6.331 1.00 98.25 101 ALA A N 1
ATOM 704 C CA . ALA A 1 101 ? -6.654 -7.198 7.776 1.00 98.25 101 ALA A CA 1
ATOM 705 C C . ALA A 1 101 ? -7.423 -6.015 8.384 1.00 98.25 101 ALA A C 1
ATOM 707 O O . ALA A 1 101 ? -8.160 -6.196 9.348 1.00 98.25 101 ALA A O 1
ATOM 708 N N . MET A 1 102 ? -7.335 -4.826 7.780 1.00 98.06 102 MET A N 1
ATOM 709 C CA . MET A 1 102 ? -8.031 -3.621 8.249 1.00 98.06 102 MET A CA 1
ATOM 710 C C . MET A 1 102 ? -9.555 -3.756 8.177 1.00 98.06 102 MET A C 1
ATOM 712 O O . MET A 1 102 ? -10.264 -3.343 9.092 1.00 98.06 102 MET A O 1
ATOM 716 N N . LYS A 1 103 ? -10.083 -4.373 7.114 1.00 97.56 103 LYS A N 1
ATOM 717 C CA . LYS A 1 103 ? -11.525 -4.633 6.979 1.00 97.56 103 LYS A CA 1
ATOM 718 C C . LYS A 1 103 ? -12.036 -5.697 7.950 1.00 97.56 103 LYS A C 1
ATOM 720 O O . LYS A 1 103 ? -13.206 -5.648 8.326 1.00 97.56 103 LYS A O 1
ATOM 725 N N . ALA A 1 104 ? -11.189 -6.658 8.314 1.00 97.12 104 ALA A N 1
ATOM 726 C CA . ALA A 1 104 ? -11.528 -7.740 9.234 1.00 97.12 104 ALA A CA 1
ATOM 727 C C . ALA A 1 104 ? -11.258 -7.404 10.710 1.00 97.12 104 ALA A C 1
ATOM 729 O O . ALA A 1 104 ? -11.627 -8.191 11.584 1.00 97.12 104 ALA A O 1
ATOM 730 N N . ASP A 1 105 ? -10.618 -6.269 10.994 1.00 96.75 105 ASP A N 1
ATOM 731 C CA . ASP A 1 105 ? -10.320 -5.845 12.355 1.00 96.75 105 ASP A CA 1
ATOM 732 C C . ASP A 1 105 ? -11.615 -5.644 13.173 1.00 96.75 105 ASP A C 1
ATOM 734 O O . ASP A 1 105 ? -12.591 -5.093 12.651 1.00 96.75 105 ASP A O 1
ATOM 738 N N . PRO A 1 106 ? -11.659 -6.039 14.461 1.00 94.81 106 PRO A N 1
ATOM 739 C CA . PRO A 1 106 ? -12.831 -5.844 15.316 1.00 94.81 106 PRO A CA 1
ATOM 740 C C . PRO A 1 106 ? -13.296 -4.388 15.468 1.00 94.81 106 PRO A C 1
ATOM 742 O O . PRO A 1 106 ? -14.469 -4.158 15.759 1.00 94.81 106 PRO A O 1
ATOM 745 N N . LYS A 1 107 ? -12.408 -3.402 15.281 1.00 93.56 107 LYS A N 1
ATOM 746 C CA . LYS A 1 107 ? -12.758 -1.971 15.275 1.00 93.56 107 LYS A CA 1
ATOM 747 C C . LYS A 1 107 ? -13.481 -1.552 13.985 1.00 93.56 107 LYS A C 1
ATOM 749 O O . LYS A 1 107 ? -14.141 -0.514 13.953 1.00 93.56 107 LYS A O 1
ATOM 754 N N . GLY A 1 108 ? -13.410 -2.388 12.949 1.00 92.75 108 GLY A N 1
ATOM 755 C CA . GLY A 1 108 ? -14.094 -2.241 11.672 1.00 92.75 108 GLY A CA 1
ATOM 756 C C . GLY A 1 108 ? -13.378 -1.321 10.674 1.00 92.75 108 GLY A C 1
ATOM 757 O O . GLY A 1 108 ? -12.494 -0.545 11.038 1.00 92.75 108 GLY A O 1
ATOM 758 N N . PRO A 1 109 ? -13.801 -1.335 9.395 1.00 95.81 109 PRO A N 1
ATOM 759 C CA . PRO A 1 109 ? -13.145 -0.580 8.322 1.00 95.81 109 PRO A CA 1
ATOM 760 C C . PRO A 1 109 ? -13.212 0.943 8.507 1.00 95.81 109 PRO A C 1
ATOM 762 O O . PRO A 1 109 ? -12.372 1.662 7.978 1.00 95.81 109 PRO A O 1
ATOM 765 N N . GLY A 1 110 ? -14.183 1.448 9.277 1.00 96.69 110 GLY A N 1
ATOM 766 C CA . GLY A 1 110 ? -14.279 2.873 9.610 1.00 96.69 110 GLY A CA 1
ATOM 767 C C . GLY A 1 110 ? -13.128 3.384 10.481 1.00 96.69 110 GLY A C 1
ATOM 768 O O . GLY A 1 110 ? -12.954 4.593 10.584 1.00 96.69 110 GLY A O 1
ATOM 769 N N . HIS A 1 111 ? -12.348 2.482 11.084 1.00 97.19 111 HIS A N 1
ATOM 770 C CA . HIS A 1 111 ? -11.145 2.818 11.839 1.00 97.19 111 HIS A CA 1
ATOM 771 C C . HIS A 1 111 ? -9.914 3.040 10.948 1.00 97.19 111 HIS A C 1
ATOM 773 O O . HIS A 1 111 ? -9.009 3.761 11.343 1.00 97.19 111 HIS A O 1
ATOM 779 N N . PHE A 1 112 ? -9.908 2.497 9.726 1.00 98.06 112 PHE A N 1
ATOM 780 C CA . PHE A 1 112 ? -8.805 2.628 8.765 1.00 98.06 112 PHE A CA 1
ATOM 781 C C . PHE A 1 112 ? -9.260 3.290 7.451 1.00 98.06 112 PHE A C 1
ATOM 78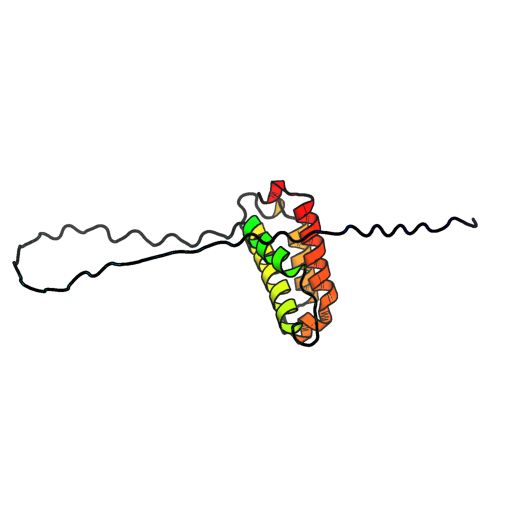3 O O . PHE A 1 112 ? -9.031 2.741 6.367 1.00 98.06 112 PHE A O 1
ATOM 790 N N . PRO A 1 113 ? -9.951 4.446 7.502 1.00 97.81 113 PRO A N 1
ATOM 791 C CA . PRO A 1 113 ? -10.632 4.987 6.331 1.00 97.81 113 PRO A CA 1
ATOM 792 C C . PRO A 1 113 ? -9.653 5.398 5.227 1.00 97.81 113 PRO A C 1
ATOM 794 O O . PRO A 1 113 ? -9.913 5.139 4.053 1.00 97.81 113 PRO A O 1
ATOM 797 N N . GLU A 1 114 ? -8.525 6.011 5.591 1.00 98.38 114 GLU A N 1
ATOM 798 C CA . GLU A 1 114 ? -7.537 6.503 4.629 1.00 98.38 114 GLU A CA 1
ATOM 799 C C . GLU A 1 114 ? -6.747 5.364 3.971 1.00 98.38 114 GL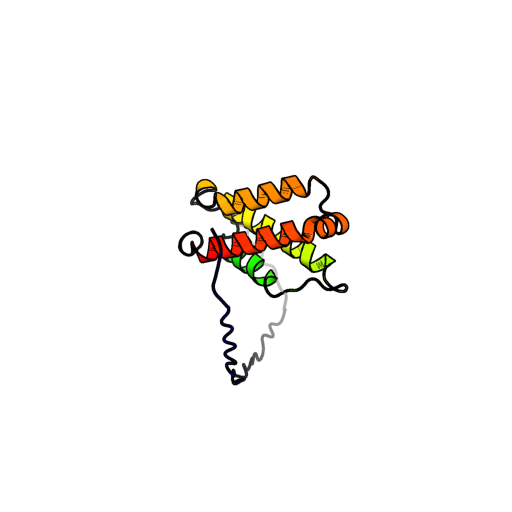U A C 1
ATOM 801 O O . GLU A 1 114 ? -6.766 5.295 2.738 1.00 98.38 114 GLU A O 1
ATOM 806 N N . PRO A 1 115 ? -6.142 4.413 4.716 1.00 98.62 115 PRO A N 1
ATOM 807 C CA . PRO A 1 115 ? -5.448 3.296 4.084 1.00 98.62 115 PRO A CA 1
ATOM 808 C C . PRO A 1 115 ? -6.325 2.476 3.133 1.00 98.62 115 PRO A C 1
ATOM 810 O O . PRO A 1 115 ? -5.916 2.185 2.010 1.00 98.62 115 PRO A O 1
ATOM 813 N N . ILE A 1 116 ? -7.558 2.147 3.539 1.00 98.75 116 ILE A N 1
ATOM 814 C CA . ILE A 1 116 ? -8.490 1.382 2.697 1.00 98.75 116 ILE A CA 1
ATOM 815 C C . ILE A 1 116 ? -8.842 2.164 1.424 1.00 98.75 116 ILE A C 1
ATOM 817 O O . ILE A 1 116 ? -8.906 1.588 0.337 1.00 98.75 116 ILE A O 1
ATOM 821 N N . ALA A 1 117 ? -9.058 3.479 1.532 1.00 98.75 117 ALA A N 1
ATOM 822 C CA . ALA A 1 117 ? -9.357 4.317 0.375 1.00 98.75 117 ALA A CA 1
ATOM 823 C C . ALA A 1 117 ? -8.172 4.426 -0.598 1.00 98.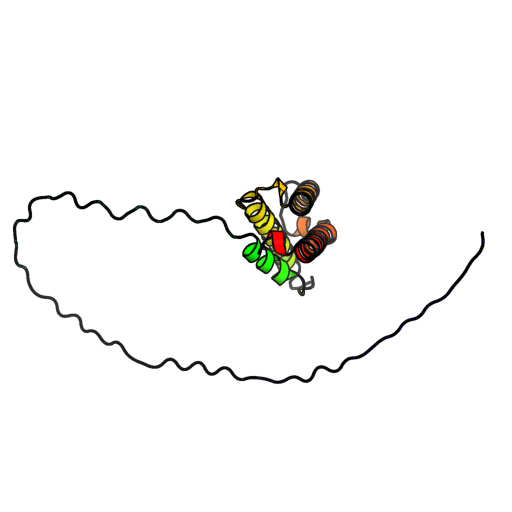75 117 ALA A C 1
ATOM 825 O O . ALA A 1 117 ? -8.390 4.467 -1.811 1.00 98.75 117 ALA A O 1
ATOM 826 N N . LEU A 1 118 ? -6.935 4.454 -0.093 1.00 98.81 118 LEU A N 1
ATOM 827 C CA . LEU A 1 118 ? -5.726 4.453 -0.922 1.00 98.81 118 LEU A CA 1
ATOM 828 C C . LEU A 1 118 ? -5.593 3.155 -1.725 1.00 98.81 118 LEU A C 1
ATOM 830 O O . LEU A 1 118 ? -5.373 3.217 -2.934 1.00 98.81 118 LEU A O 1
ATOM 834 N N . ILE A 1 119 ? -5.809 1.996 -1.094 1.00 98.75 119 ILE A N 1
ATOM 835 C CA . ILE A 1 119 ? -5.796 0.704 -1.799 1.00 98.75 119 ILE A CA 1
ATOM 836 C C . ILE A 1 119 ? -6.928 0.638 -2.834 1.00 98.75 119 ILE A C 1
ATOM 838 O O . ILE A 1 119 ? -6.688 0.289 -3.983 1.00 98.75 119 ILE A O 1
ATOM 842 N N . ALA A 1 120 ? -8.142 1.074 -2.487 1.00 98.69 120 ALA A N 1
ATOM 843 C CA . ALA A 1 120 ? -9.254 1.093 -3.440 1.00 98.69 120 ALA A CA 1
ATOM 844 C C . ALA A 1 120 ? -9.003 2.023 -4.646 1.00 98.69 120 ALA A C 1
ATOM 846 O O . ALA A 1 120 ? -9.448 1.737 -5.759 1.00 98.69 120 ALA A O 1
ATOM 847 N N . ARG A 1 121 ? -8.297 3.145 -4.447 1.00 98.56 121 ARG A N 1
ATOM 848 C CA . ARG A 1 121 ? -7.871 4.026 -5.543 1.00 98.56 121 ARG A CA 1
ATOM 849 C C . ARG A 1 121 ? -6.860 3.327 -6.444 1.00 98.56 121 ARG A C 1
ATOM 851 O O . ARG A 1 121 ? -7.037 3.362 -7.659 1.00 98.56 121 ARG A O 1
ATOM 858 N N . LEU A 1 122 ? -5.850 2.691 -5.852 1.00 98.56 122 LEU A N 1
ATOM 859 C CA . LEU A 1 122 ? -4.860 1.909 -6.585 1.00 98.56 122 LEU A CA 1
ATOM 860 C C . LEU A 1 122 ? -5.539 0.827 -7.438 1.00 98.56 122 LEU A C 1
ATOM 862 O O . LEU A 1 122 ? -5.226 0.705 -8.618 1.00 98.56 122 LEU A O 1
ATOM 866 N N . ASP A 1 123 ? -6.523 0.114 -6.890 1.00 98.50 123 ASP A N 1
ATOM 867 C CA . ASP A 1 123 ? -7.292 -0.899 -7.626 1.00 98.50 123 ASP A CA 1
ATOM 868 C C . ASP A 1 123 ? -8.025 -0.305 -8.833 1.00 98.50 123 ASP A C 1
ATOM 870 O O . ASP A 1 123 ? -8.049 -0.894 -9.915 1.00 98.50 123 ASP A O 1
ATOM 874 N N . GLY A 1 124 ? -8.596 0.891 -8.671 1.00 98.31 124 GLY A N 1
ATOM 875 C CA . GLY A 1 124 ? -9.228 1.625 -9.764 1.00 98.31 124 GLY A CA 1
ATOM 876 C C . GLY A 1 124 ? -8.249 2.015 -10.876 1.00 98.31 124 GLY A C 1
ATOM 877 O O . GLY A 1 124 ? -8.626 2.002 -12.047 1.00 98.31 124 GLY A O 1
ATOM 878 N N . GLU A 1 125 ? -7.003 2.337 -10.526 1.00 97.50 125 GLU A N 1
ATOM 879 C CA . GLU A 1 125 ? -5.941 2.657 -11.488 1.00 97.50 125 GLU A CA 1
ATOM 880 C C . GLU A 1 125 ? -5.411 1.404 -12.199 1.00 97.50 125 GLU A C 1
ATOM 882 O O . GLU A 1 125 ? -5.213 1.417 -13.414 1.00 97.50 125 GLU A O 1
ATOM 887 N N . LEU A 1 126 ? -5.227 0.302 -11.466 1.00 97.50 126 LEU A N 1
ATOM 888 C CA . LEU A 1 126 ? -4.756 -0.967 -12.024 1.00 97.50 126 LEU A CA 1
ATOM 889 C C . LEU A 1 126 ? -5.809 -1.642 -12.914 1.00 97.50 126 LEU A C 1
ATOM 891 O O . LEU A 1 126 ? -5.457 -2.298 -13.901 1.00 97.50 126 LEU A O 1
ATOM 895 N N . GLY A 1 127 ? -7.091 -1.481 -12.589 1.00 96.88 127 GLY A N 1
ATOM 896 C CA . GLY A 1 127 ? -8.182 -2.181 -13.253 1.00 96.88 127 GLY A CA 1
ATOM 897 C C . GLY A 1 127 ? -8.137 -3.683 -12.966 1.00 96.88 127 GLY A C 1
ATOM 898 O O . GLY A 1 127 ? -7.865 -4.108 -11.850 1.00 96.88 127 GLY A O 1
ATOM 899 N N . THR A 1 128 ? -8.427 -4.507 -13.975 1.00 95.88 128 THR A N 1
ATOM 900 C CA . THR A 1 128 ? -8.504 -5.973 -13.817 1.00 95.88 128 THR A CA 1
ATOM 901 C C . THR A 1 128 ? -7.204 -6.710 -14.154 1.00 95.88 128 THR A C 1
ATOM 903 O O . THR A 1 128 ? -7.148 -7.932 -14.026 1.00 95.88 128 THR A O 1
ATOM 906 N N . ASP A 1 129 ? -6.187 -6.011 -14.670 1.00 94.81 129 ASP A N 1
ATOM 907 C CA . ASP A 1 129 ? -4.903 -6.606 -15.053 1.00 94.81 129 ASP A CA 1
ATOM 908 C C . ASP A 1 129 ? -3.871 -6.399 -13.940 1.00 94.81 129 ASP A C 1
ATOM 910 O O . ASP A 1 129 ? -3.2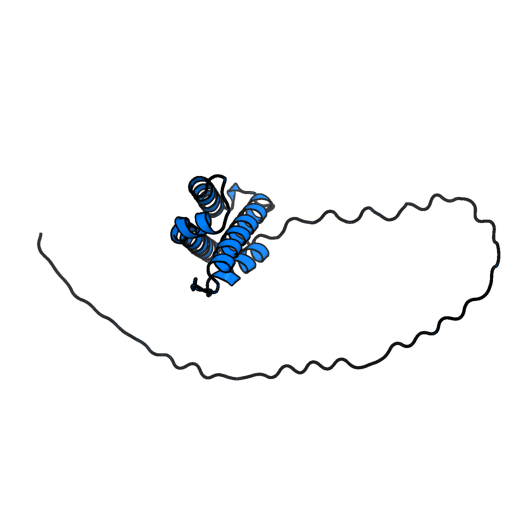65 -5.339 -13.817 1.00 94.81 129 ASP A O 1
ATOM 914 N N . HIS A 1 130 ? -3.631 -7.439 -13.148 1.00 94.69 130 HIS A N 1
ATOM 915 C CA . HIS A 1 130 ? -2.608 -7.433 -12.095 1.00 94.69 130 HIS A CA 1
ATOM 916 C C . HIS A 1 130 ? -1.284 -8.055 -12.576 1.00 94.69 130 HIS A C 1
ATOM 918 O O . HIS A 1 130 ? -0.430 -8.439 -11.778 1.00 94.69 130 HIS A O 1
ATOM 924 N N . GLY A 1 131 ? -1.106 -8.198 -13.894 1.00 96.38 131 GLY A N 1
ATOM 925 C CA . GLY A 1 131 ? 0.115 -8.707 -14.495 1.00 96.38 131 GLY A CA 1
ATOM 926 C C . GLY A 1 131 ? 1.297 -7.753 -14.319 1.00 96.38 131 GLY A C 1
ATOM 927 O O . GLY A 1 131 ? 1.149 -6.532 -14.246 1.00 96.38 131 GLY A O 1
ATOM 928 N N . VAL A 1 132 ? 2.507 -8.317 -14.319 1.00 96.06 132 VAL A N 1
ATOM 929 C CA . VAL A 1 132 ? 3.770 -7.593 -14.078 1.00 96.06 132 VAL A CA 1
ATOM 930 C C . VAL A 1 132 ? 3.913 -6.337 -14.941 1.00 96.06 132 VAL A C 1
ATOM 932 O O . VAL A 1 132 ? 4.361 -5.304 -14.451 1.00 96.06 132 VAL A O 1
ATOM 935 N N . GLU A 1 133 ? 3.537 -6.395 -16.218 1.00 97.81 133 GLU A N 1
ATOM 936 C CA . GLU A 1 133 ? 3.660 -5.243 -17.115 1.00 97.81 133 GLU A CA 1
ATOM 937 C C . GLU A 1 133 ? 2.695 -4.107 -16.747 1.00 97.81 133 GLU A C 1
ATOM 939 O O . GLU A 1 133 ? 3.048 -2.939 -16.904 1.00 97.81 133 GLU A O 1
ATOM 944 N N . ASN A 1 134 ? 1.510 -4.416 -16.210 1.00 98.38 134 ASN A N 1
ATOM 945 C CA . ASN A 1 134 ? 0.604 -3.391 -15.702 1.00 98.38 134 ASN A CA 1
ATOM 946 C C . ASN A 1 134 ? 1.085 -2.802 -14.377 1.00 98.38 134 ASN A C 1
ATOM 948 O O . ASN A 1 134 ? 1.090 -1.579 -14.229 1.00 98.38 134 ASN A O 1
ATOM 952 N N . LEU A 1 135 ? 1.570 -3.648 -13.464 1.00 98.31 135 LEU A N 1
ATOM 953 C CA . LEU A 1 135 ? 2.162 -3.196 -12.203 1.00 98.31 135 LEU A CA 1
ATOM 954 C C . LEU A 1 135 ? 3.379 -2.293 -12.452 1.00 98.31 135 LEU A C 1
ATOM 956 O O . LEU A 1 135 ? 3.526 -1.267 -11.800 1.00 98.31 135 LEU A O 1
ATOM 960 N N . LYS A 1 136 ? 4.222 -2.608 -13.447 1.00 97.88 136 LYS A N 1
ATOM 961 C CA . LYS A 1 136 ? 5.341 -1.742 -13.859 1.00 97.88 136 LYS A CA 1
ATOM 962 C C . LYS A 1 136 ? 4.870 -0.386 -14.377 1.00 97.88 136 LYS A C 1
ATOM 964 O O . LYS A 1 136 ? 5.452 0.630 -14.009 1.00 97.88 136 LYS A O 1
ATOM 969 N N . ARG A 1 137 ? 3.826 -0.346 -15.217 1.00 98.19 137 ARG A N 1
ATOM 970 C CA . ARG A 1 137 ? 3.254 0.925 -15.706 1.00 98.19 137 ARG A CA 1
ATOM 971 C C . ARG A 1 137 ? 2.748 1.806 -14.561 1.00 98.19 137 ARG A C 1
ATOM 973 O O . ARG A 1 137 ? 2.911 3.019 -14.632 1.00 98.19 137 ARG A O 1
ATOM 980 N N . HIS A 1 138 ? 2.202 1.196 -13.512 1.00 98.50 138 HIS A N 1
ATOM 981 C CA . HIS A 1 138 ? 1.657 1.878 -12.334 1.00 98.50 138 HIS A CA 1
ATOM 982 C C . HIS A 1 138 ? 2.596 1.841 -11.118 1.00 98.50 138 HIS A C 1
ATOM 984 O O . HIS A 1 138 ? 2.164 2.058 -9.988 1.00 98.50 138 HIS A O 1
ATOM 990 N N . GLN A 1 139 ? 3.897 1.607 -11.325 1.00 98.19 139 GLN A N 1
ATOM 991 C CA . GLN A 1 139 ? 4.882 1.528 -10.245 1.00 98.19 139 GLN A CA 1
ATOM 992 C C . GLN A 1 139 ? 4.844 2.742 -9.288 1.00 98.19 139 GLN A C 1
ATOM 994 O O . GLN A 1 139 ? 4.885 2.524 -8.076 1.00 98.19 139 GLN A O 1
ATOM 999 N N . PRO A 1 140 ? 4.756 4.003 -9.765 1.00 98.31 140 PRO A N 1
ATOM 1000 C CA . PRO A 1 140 ? 4.662 5.152 -8.866 1.00 98.31 140 PRO A CA 1
ATOM 1001 C C . PRO A 1 140 ? 3.427 5.119 -7.959 1.00 98.31 140 PRO A C 1
ATOM 1003 O O . PRO A 1 140 ? 3.533 5.500 -6.800 1.00 98.31 140 PRO A O 1
ATOM 1006 N N . ALA A 1 141 ? 2.285 4.634 -8.456 1.00 98.44 141 ALA A N 1
ATOM 1007 C CA . ALA A 1 141 ? 1.058 4.520 -7.669 1.00 98.44 141 ALA A CA 1
ATOM 1008 C C . ALA A 1 141 ? 1.173 3.428 -6.593 1.00 98.44 141 ALA A C 1
ATOM 1010 O O . ALA A 1 141 ? 0.803 3.657 -5.446 1.00 98.44 141 ALA A O 1
ATOM 1011 N N . LEU A 1 142 ? 1.762 2.273 -6.934 1.00 98.50 142 LEU A N 1
ATOM 1012 C CA . LEU A 1 142 ? 2.032 1.185 -5.984 1.00 98.50 142 LEU A CA 1
ATOM 1013 C C . LEU A 1 142 ? 2.917 1.642 -4.820 1.00 98.50 142 LEU A C 1
ATOM 1015 O O . LEU A 1 142 ? 2.569 1.444 -3.656 1.00 98.50 142 LEU A O 1
ATOM 1019 N N . PHE A 1 143 ? 4.064 2.253 -5.126 1.00 98.44 143 PHE A N 1
ATOM 1020 C CA . PHE A 1 143 ? 4.977 2.724 -4.084 1.00 98.44 143 PHE A CA 1
ATOM 1021 C C . PHE A 1 143 ? 4.416 3.928 -3.327 1.00 98.44 143 PHE A C 1
ATOM 1023 O O . PHE A 1 143 ? 4.560 3.973 -2.112 1.00 98.44 143 PHE A O 1
ATOM 1030 N N . GLY A 1 144 ? 3.705 4.837 -3.999 1.00 98.38 144 GLY A N 1
ATOM 1031 C CA . GLY A 1 144 ? 3.001 5.937 -3.339 1.00 98.38 144 GLY A CA 1
ATOM 1032 C C . GLY A 1 144 ? 1.996 5.434 -2.303 1.00 98.38 144 GLY A C 1
ATOM 1033 O O . GLY A 1 144 ? 2.079 5.816 -1.141 1.00 98.38 144 GLY A O 1
ATOM 1034 N N . ALA A 1 145 ? 1.120 4.496 -2.678 1.00 98.69 145 ALA A N 1
ATOM 1035 C CA . ALA A 1 145 ? 0.158 3.900 -1.751 1.00 98.69 145 ALA A CA 1
ATOM 1036 C C . ALA A 1 145 ? 0.847 3.197 -0.569 1.00 98.69 145 ALA A C 1
ATOM 1038 O O . ALA A 1 145 ? 0.446 3.389 0.578 1.00 98.69 145 ALA A O 1
ATOM 1039 N N . ARG A 1 146 ? 1.909 2.419 -0.825 1.00 98.75 146 ARG A N 1
ATOM 1040 C CA . ARG A 1 146 ? 2.721 1.778 0.225 1.00 98.75 146 ARG A CA 1
ATOM 1041 C C . ARG A 1 146 ? 3.270 2.801 1.216 1.00 98.75 146 ARG A C 1
ATOM 1043 O O . ARG A 1 146 ? 3.149 2.602 2.424 1.00 98.75 146 ARG A O 1
ATOM 1050 N N . ASP A 1 147 ? 3.881 3.865 0.713 1.00 98.62 147 ASP A N 1
ATOM 1051 C CA . ASP A 1 147 ? 4.586 4.852 1.527 1.00 98.62 147 ASP A CA 1
ATOM 1052 C C . ASP A 1 147 ? 3.598 5.733 2.315 1.00 98.62 147 ASP A C 1
ATOM 1054 O O . ASP A 1 147 ? 3.809 6.004 3.501 1.00 98.62 147 ASP A O 1
ATOM 1058 N N . GLU A 1 148 ? 2.477 6.117 1.700 1.00 98.75 148 GLU A N 1
ATOM 1059 C CA . GLU A 1 148 ? 1.401 6.871 2.354 1.00 98.75 148 GLU A CA 1
ATOM 1060 C C . GLU A 1 148 ? 0.721 6.046 3.451 1.00 98.75 148 GLU A C 1
ATOM 1062 O O . GLU A 1 148 ? 0.559 6.532 4.570 1.00 98.75 148 GLU A O 1
ATOM 1067 N N . ILE A 1 149 ? 0.407 4.772 3.190 1.00 98.62 149 ILE A N 1
ATOM 1068 C CA . ILE A 1 149 ? -0.129 3.864 4.215 1.00 98.62 149 ILE A CA 1
ATOM 1069 C C . ILE A 1 149 ? 0.891 3.656 5.330 1.00 98.62 149 ILE A C 1
ATOM 1071 O O . ILE A 1 149 ? 0.526 3.692 6.502 1.00 98.62 149 ILE A O 1
ATOM 1075 N N . SER A 1 150 ? 2.170 3.474 4.992 1.00 98.31 150 SER A N 1
ATOM 1076 C CA . SER A 1 150 ? 3.238 3.378 5.987 1.00 98.31 150 SER A CA 1
ATOM 1077 C C . SER A 1 150 ? 3.269 4.590 6.907 1.00 98.31 150 SER A C 1
ATOM 1079 O O . SER A 1 150 ? 3.328 4.429 8.123 1.00 98.31 150 SER A O 1
ATOM 1081 N N . THR A 1 151 ? 3.198 5.787 6.334 1.00 98.50 151 THR A N 1
ATOM 1082 C CA . THR A 1 151 ? 3.192 7.042 7.089 1.00 98.50 151 THR A CA 1
ATOM 1083 C C . THR A 1 151 ? 1.960 7.134 7.980 1.00 98.50 151 THR A C 1
ATOM 1085 O O . THR A 1 151 ? 2.091 7.328 9.185 1.00 98.50 151 THR A O 1
ATOM 1088 N N . TRP A 1 152 ? 0.772 6.885 7.423 1.00 98.38 152 TRP A N 1
ATOM 1089 C CA . TRP A 1 152 ? -0.480 6.935 8.175 1.00 98.38 152 TRP A CA 1
ATOM 1090 C C . TRP A 1 152 ? -0.454 5.992 9.381 1.00 98.38 152 TRP A C 1
ATOM 1092 O O . TRP A 1 152 ? -0.773 6.390 10.499 1.00 98.38 152 TRP A O 1
ATOM 1102 N N . MET A 1 153 ? 0.001 4.755 9.179 1.00 97.81 153 MET A N 1
ATOM 1103 C CA . MET A 1 153 ? 0.140 3.767 10.248 1.00 97.81 153 MET A CA 1
ATOM 1104 C C . MET A 1 153 ? 1.200 4.189 11.277 1.00 97.81 153 MET A C 1
ATOM 1106 O O . MET A 1 153 ? 1.080 3.906 12.462 1.00 97.81 153 MET A O 1
ATOM 1110 N N . GLN A 1 154 ? 2.263 4.881 10.885 1.00 97.12 154 GLN A N 1
ATOM 1111 C CA . GLN A 1 154 ? 3.241 5.381 11.856 1.00 97.12 154 GLN A CA 1
ATOM 1112 C C . GLN A 1 154 ? 2.692 6.549 12.691 1.00 97.12 154 GLN A C 1
ATOM 1114 O O . GLN A 1 154 ? 3.018 6.638 13.876 1.00 97.12 154 GLN A O 1
ATOM 1119 N N . ASP A 1 155 ? 1.806 7.365 12.118 1.00 98.00 155 ASP A N 1
ATOM 1120 C CA . ASP A 1 155 ? 1.122 8.466 12.805 1.00 98.00 155 ASP A CA 1
ATOM 1121 C C . ASP A 1 155 ? -0.032 7.992 13.712 1.00 98.00 155 ASP A C 1
ATOM 1123 O O . ASP A 1 155 ? -0.389 8.685 14.667 1.00 98.00 155 ASP A O 1
ATOM 1127 N N . HIS A 1 156 ? -0.569 6.788 13.470 1.00 96.69 156 HIS A N 1
ATOM 1128 C CA . HIS A 1 156 ? -1.693 6.192 14.211 1.00 96.69 156 HIS A CA 1
ATOM 1129 C C . HIS A 1 156 ? -1.315 4.868 14.900 1.00 96.69 156 HIS A C 1
ATOM 1131 O O . HIS A 1 156 ? -1.928 3.825 14.663 1.00 96.69 156 HIS A O 1
ATOM 1137 N N . PRO A 1 157 ? -0.294 4.850 15.773 1.00 94.81 157 PRO A N 1
ATOM 1138 C CA . PRO A 1 157 ? 0.247 3.610 16.314 1.00 94.81 157 PRO A CA 1
ATOM 1139 C C . PRO A 1 157 ? -0.735 2.799 17.175 1.00 94.81 157 PRO A C 1
ATOM 1141 O O . PRO A 1 157 ? -0.607 1.579 17.257 1.00 94.81 157 PRO A O 1
ATOM 1144 N N . ASP A 1 158 ? -1.690 3.457 17.830 1.00 93.88 158 ASP A N 1
ATOM 1145 C CA . ASP A 1 158 ? -2.677 2.801 18.699 1.00 93.88 158 ASP A CA 1
ATOM 1146 C C . ASP A 1 158 ? -3.796 2.109 17.899 1.00 93.88 158 ASP A C 1
ATOM 1148 O O . ASP A 1 158 ? -4.539 1.271 18.428 1.00 93.88 158 ASP A O 1
ATOM 1152 N N . ASP A 1 159 ? -3.894 2.402 16.600 1.00 90.88 159 ASP A N 1
ATOM 1153 C CA . ASP A 1 159 ? -4.968 1.887 15.760 1.00 90.88 159 ASP A CA 1
ATOM 1154 C C . ASP A 1 159 ? -4.769 0.405 15.416 1.00 90.88 159 ASP A C 1
ATOM 1156 O O . ASP A 1 159 ? -5.745 -0.334 15.283 1.00 90.88 159 ASP A O 1
ATOM 1160 N N . TYR A 1 160 ? -3.526 -0.081 15.408 1.00 89.38 160 TYR A N 1
ATOM 1161 C CA . TYR A 1 160 ? -3.184 -1.460 15.033 1.00 89.38 160 TYR A CA 1
ATOM 1162 C C . TYR A 1 160 ? -2.367 -2.231 16.074 1.00 89.38 160 TYR A C 1
ATOM 1164 O O . TYR A 1 160 ? -1.931 -3.342 15.774 1.00 89.38 160 TYR A O 1
ATOM 1172 N N . ARG A 1 161 ? -2.111 -1.676 17.263 1.00 87.25 161 ARG A N 1
ATOM 1173 C CA . ARG A 1 161 ? -1.314 -2.351 18.304 1.00 87.25 161 ARG A CA 1
ATOM 1174 C C . ARG A 1 161 ? -2.070 -3.409 19.099 1.00 87.25 161 ARG A C 1
ATOM 1176 O O . ARG A 1 161 ? -3.257 -3.197 19.418 1.00 87.25 161 ARG A O 1
#

Solvent-accessible surface area (backbone atoms only — not comparable to full-atom values): 10691 Å² total; per-residue (Å²): 140,83,86,87,86,84,91,85,89,81,89,81,89,78,89,81,85,87,80,88,80,87,84,84,84,86,83,81,83,89,82,89,79,86,90,80,92,84,81,93,78,93,71,95,72,80,87,69,82,70,81,70,81,77,78,76,80,74,86,73,80,61,53,42,48,61,31,46,52,54,43,55,74,49,67,88,63,73,80,42,98,90,45,28,63,59,51,49,52,48,51,53,51,26,52,52,44,34,44,53,14,41,54,64,36,93,82,31,44,83,73,42,52,64,54,46,49,44,52,55,49,49,46,66,73,53,56,91,49,84,46,61,72,48,44,59,75,41,40,70,56,56,52,48,45,51,52,53,39,50,49,53,49,66,77,41,56,80,81,47,109

Nearest PDB structures (foldseek):
  5xjm-assembly1_A  TM=5.053E-01  e=7.231E-01  Homo sapiens
  6bqg-assembly1_A  TM=4.217E-01  e=1.096E+00  Homo sapiens
  6r6o-assembly1_A  TM=3.518E-01  e=6.768E+00  Candidatus Kuenenia stuttgartensis
  6r6n-assembly1_A  TM=3.633E-01  e=8.778E+00  Candidatus Kuenenia stuttgartensis
  4m70-assembly5_Q  TM=3.655E-01  e=9.740E+00  Solanum tuberosum

Sequence (161 aa):
MLRPILRAAAVTALTATLAALTVSCGSGGDGDGGHRPKAAAAALAASASDPGPPPAPSPQPEKVRDAFAGLQATLDDSCTPANCAFLLGRVHDELHRMDRAMKADPKGPGHFPEPIALIARLDGELGTDHGVENLKRHQPALFGARDEISTWMQDHPDDYR

pLDDT: mean 81.14, std 21.91, range [37.53, 98.81]

Secondary structure (DSSP, 8-state):
--------------------PPPP-------------------------PPPPPPPPPPPPPPHHHHHHHHHTTTT----TTTHHHHHHHHHHHHHHHHHHHHHSTT-GGGSHHHHHHHHHHHHHHTT--SHHHHHHTHHHHHHHHHHHHHHHHH-TTT--

Foldseek 3Di:
DDDDDDDDDDDDDDDDDDDDDDDDDDDDDDDDDDDDDDDDDDDDDDDPPDPPDPPDDDDQQDALVVLLVQLVVLLPDDQDPVCNLVSLLSLLVSLVSNLRNCCRDPVHVVLVVVLNVLNVVVCVQLDPDPHSVSSVVCVVSSVVSSVVSNVVCVVVVVSRD

Radius of gyration: 27.15 Å; Cα contacts (8 Å, |Δi|>4): 94; chains: 1; bounding box: 51×100×42 Å